Protein AF-A0A960LP36-F1 (afdb_monomer_lite)

pLDDT: mean 76.12, std 12.96, range [44.34, 94.56]

Radius of gyration: 32.22 Å; chains: 1; bounding box: 59×24×90 Å

Structure (mmCIF, N/CA/C/O backbone):
data_AF-A0A960LP36-F1
#
_entry.id   AF-A0A960LP36-F1
#
loop_
_atom_site.group_PDB
_atom_site.id
_atom_site.type_symbol
_atom_site.label_atom_id
_atom_site.label_alt_id
_atom_site.label_comp_id
_atom_site.label_asym_id
_atom_site.label_entity_id
_atom_site.label_seq_id
_atom_site.pdbx_PDB_ins_code
_atom_site.Cartn_x
_atom_site.Cartn_y
_atom_site.Cartn_z
_atom_site.occupancy
_atom_site.B_iso_or_equiv
_atom_site.auth_seq_id
_atom_site.auth_comp_id
_atom_site.auth_asym_id
_atom_site.auth_atom_id
_atom_site.pdbx_PDB_model_num
ATOM 1 N N . MET A 1 1 ? 24.335 -14.402 -53.230 1.00 53.62 1 MET A N 1
ATOM 2 C CA . MET A 1 1 ? 25.405 -13.576 -53.823 1.00 53.62 1 MET A CA 1
ATOM 3 C C . MET A 1 1 ? 24.791 -12.806 -54.968 1.00 53.62 1 MET A C 1
ATOM 5 O O . MET A 1 1 ? 24.136 -13.434 -55.795 1.00 53.62 1 MET A O 1
ATOM 9 N N . SER A 1 2 ? 24.860 -11.475 -54.942 1.00 71.94 2 SER A N 1
ATOM 10 C CA . SER A 1 2 ? 24.255 -10.667 -56.009 1.00 71.94 2 SER A CA 1
ATOM 11 C C . SER A 1 2 ? 25.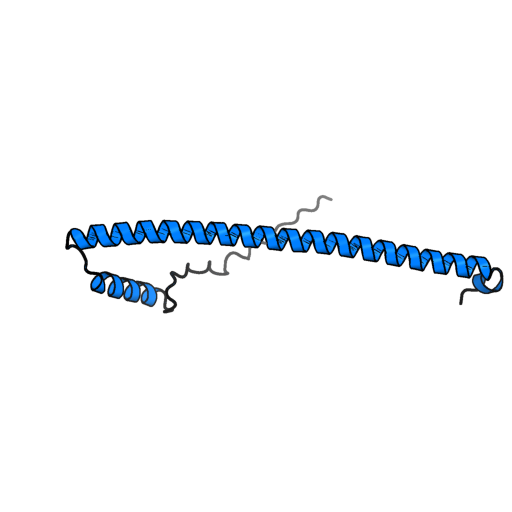192 -10.630 -57.222 1.00 71.94 2 SER A C 1
ATOM 13 O O . SER A 1 2 ? 26.405 -10.716 -57.057 1.00 71.94 2 SER A O 1
ATOM 15 N N . LEU A 1 3 ? 24.655 -10.481 -58.438 1.00 67.31 3 LEU A N 1
ATOM 16 C CA . LEU A 1 3 ? 25.460 -10.354 -59.665 1.00 67.31 3 LEU A CA 1
ATOM 17 C C . LEU A 1 3 ? 26.427 -9.146 -59.608 1.00 67.31 3 LEU A C 1
ATOM 19 O O . LEU A 1 3 ? 27.448 -9.134 -60.285 1.00 67.31 3 LEU A O 1
ATOM 23 N N . PHE A 1 4 ? 26.122 -8.151 -58.768 1.00 60.97 4 PHE A N 1
ATOM 24 C CA . PHE A 1 4 ? 26.924 -6.946 -58.548 1.00 60.97 4 PHE A CA 1
ATOM 25 C C . PHE A 1 4 ? 28.182 -7.206 -57.692 1.00 60.97 4 PHE A C 1
ATOM 27 O O . PHE A 1 4 ? 29.193 -6.535 -57.889 1.00 60.97 4 PHE A O 1
ATOM 34 N N . ASP A 1 5 ? 28.160 -8.218 -56.809 1.00 58.12 5 ASP A N 1
ATOM 35 C CA . ASP A 1 5 ? 29.315 -8.599 -55.968 1.00 58.12 5 ASP A CA 1
ATOM 36 C C . ASP A 1 5 ? 30.474 -9.175 -56.794 1.00 58.12 5 ASP A C 1
ATOM 38 O O . ASP A 1 5 ? 31.628 -9.099 -56.380 1.00 58.12 5 ASP A O 1
ATOM 42 N N . PHE A 1 6 ? 30.173 -9.757 -57.960 1.00 65.31 6 PHE A N 1
ATOM 43 C CA . PHE A 1 6 ? 31.170 -10.373 -58.838 1.00 65.31 6 PHE A CA 1
ATOM 44 C C . PHE A 1 6 ? 32.016 -9.333 -59.592 1.00 65.31 6 PHE A C 1
ATOM 46 O O . PHE A 1 6 ? 33.193 -9.570 -59.844 1.00 65.31 6 PHE A O 1
ATOM 53 N N . PHE A 1 7 ? 31.438 -8.173 -59.928 1.00 67.50 7 PHE A N 1
ATOM 54 C CA . PHE A 1 7 ? 32.121 -7.122 -60.694 1.00 67.50 7 PHE A CA 1
ATOM 55 C C . PHE A 1 7 ? 32.821 -6.073 -59.815 1.00 67.50 7 PHE A C 1
ATOM 57 O O . PHE A 1 7 ? 33.758 -5.430 -60.285 1.00 67.50 7 PHE A O 1
ATOM 64 N N . PHE A 1 8 ? 32.415 -5.909 -58.547 1.00 65.44 8 PHE A N 1
ATOM 65 C CA . PHE A 1 8 ? 32.974 -4.897 -57.635 1.00 65.44 8 PHE A CA 1
ATOM 66 C C . PHE A 1 8 ? 33.155 -5.431 -56.199 1.00 65.44 8 PHE A C 1
ATOM 68 O O . PHE A 1 8 ? 32.473 -4.973 -55.274 1.00 65.44 8 PHE A O 1
ATOM 75 N N . PRO A 1 9 ? 34.081 -6.384 -55.984 1.00 65.81 9 PRO A N 1
ATOM 76 C CA . PRO A 1 9 ? 34.259 -7.056 -54.694 1.00 65.81 9 PRO A CA 1
ATOM 77 C C . PRO A 1 9 ? 34.564 -6.097 -53.530 1.00 65.81 9 PRO A C 1
ATOM 79 O O . PRO A 1 9 ? 34.070 -6.307 -52.424 1.00 65.81 9 PRO A O 1
ATOM 82 N N . ASP A 1 10 ? 35.286 -5.000 -53.770 1.00 69.69 10 ASP A N 1
ATOM 83 C CA . ASP A 1 10 ? 35.623 -4.027 -52.719 1.00 69.69 10 ASP A CA 1
ATOM 84 C C . ASP A 1 10 ? 34.422 -3.166 -52.287 1.00 69.69 10 ASP A C 1
ATOM 86 O O . ASP A 1 10 ? 34.264 -2.837 -51.109 1.00 69.69 10 ASP A O 1
ATOM 90 N N . GLN A 1 11 ? 33.518 -2.833 -53.214 1.00 71.56 11 GLN A N 1
ATOM 91 C CA . GLN A 1 11 ? 32.315 -2.054 -52.895 1.00 71.56 11 GLN A CA 1
ATOM 92 C C . GLN A 1 11 ? 31.272 -2.907 -52.167 1.00 71.56 11 GLN A C 1
ATOM 94 O O . GLN A 1 11 ? 30.605 -2.420 -51.251 1.00 71.56 11 GLN A O 1
ATOM 99 N N . ALA A 1 12 ? 31.179 -4.191 -52.522 1.00 69.56 12 ALA A N 1
ATOM 100 C CA . ALA A 1 12 ? 30.359 -5.178 -51.828 1.00 69.56 12 ALA A CA 1
ATOM 101 C C . ALA A 1 12 ? 30.784 -5.355 -50.362 1.00 69.56 12 ALA A C 1
ATOM 103 O O . ALA A 1 12 ? 29.948 -5.341 -49.452 1.00 69.56 12 ALA A O 1
ATOM 104 N N . GLN A 1 13 ? 32.094 -5.447 -50.116 1.00 72.81 13 GLN A N 1
ATOM 105 C CA . GLN A 1 13 ? 32.651 -5.527 -48.764 1.00 72.81 13 GLN A CA 1
ATOM 106 C C . GLN A 1 13 ? 32.387 -4.245 -47.962 1.00 72.81 13 GLN A C 1
ATOM 108 O O . GLN A 1 13 ? 31.948 -4.320 -46.811 1.00 72.81 13 GLN A O 1
ATOM 113 N N . ALA A 1 14 ? 32.565 -3.068 -48.570 1.00 75.94 14 ALA A N 1
ATOM 114 C CA . ALA A 1 14 ? 32.277 -1.789 -47.921 1.00 75.94 14 ALA A CA 1
ATOM 115 C C . ALA A 1 14 ? 30.784 -1.624 -47.576 1.00 75.94 14 ALA A C 1
ATOM 117 O O . ALA A 1 14 ? 30.443 -1.177 -46.478 1.00 75.94 14 ALA A O 1
ATOM 118 N N . ALA A 1 15 ? 29.882 -2.027 -48.476 1.00 78.88 15 ALA A N 1
ATOM 119 C CA . ALA A 1 15 ? 28.440 -2.000 -48.233 1.00 78.88 15 ALA A CA 1
ATOM 120 C C . ALA A 1 15 ? 28.031 -2.952 -47.096 1.00 78.88 15 ALA A C 1
ATOM 122 O O . ALA A 1 15 ? 27.198 -2.599 -46.257 1.00 78.88 15 ALA A O 1
ATOM 123 N N . HIS A 1 16 ? 28.652 -4.132 -47.021 1.00 77.81 16 HIS A N 1
ATOM 124 C CA . HIS A 1 16 ? 28.429 -5.089 -45.940 1.00 77.81 16 HIS A CA 1
ATOM 125 C C . HIS A 1 16 ? 28.917 -4.554 -44.582 1.00 77.81 16 HIS A C 1
ATOM 127 O O . HIS A 1 16 ? 28.178 -4.611 -43.597 1.00 77.81 16 HIS A O 1
ATOM 133 N N . LEU A 1 17 ? 30.115 -3.960 -44.533 1.00 79.94 17 LEU A N 1
ATOM 134 C CA . LEU A 1 17 ? 30.641 -3.317 -43.322 1.00 79.94 17 LEU A CA 1
ATOM 135 C C . LEU A 1 17 ? 29.761 -2.150 -42.863 1.00 79.94 17 LEU A C 1
ATOM 137 O O . LEU A 1 17 ? 29.475 -2.026 -41.671 1.00 79.94 17 LEU A O 1
ATOM 141 N N . ARG A 1 18 ? 29.269 -1.336 -43.802 1.00 80.19 18 ARG A N 1
ATOM 142 C CA . ARG A 1 18 ? 28.346 -0.233 -43.504 1.00 80.19 18 ARG A CA 1
ATOM 143 C C . ARG A 1 18 ? 27.034 -0.740 -42.912 1.00 80.19 18 ARG A C 1
ATOM 145 O O . ARG A 1 18 ? 26.590 -0.234 -41.889 1.00 80.19 18 ARG A O 1
ATOM 152 N N . ARG A 1 19 ? 26.468 -1.808 -43.480 1.00 81.19 19 ARG A N 1
ATOM 153 C CA . ARG A 1 19 ? 25.247 -2.440 -42.964 1.00 81.19 19 ARG A CA 1
ATOM 154 C C . ARG A 1 19 ? 25.430 -3.003 -41.550 1.00 81.19 19 ARG A C 1
ATOM 156 O O . ARG A 1 19 ? 24.520 -2.887 -40.730 1.00 81.19 19 ARG A O 1
ATOM 163 N N . LEU A 1 20 ? 26.594 -3.580 -41.242 1.00 81.25 20 LEU A N 1
ATOM 164 C CA . LEU A 1 20 ? 26.918 -4.041 -39.887 1.00 81.25 20 LEU A CA 1
ATOM 165 C C . LEU A 1 20 ? 27.051 -2.871 -38.898 1.00 81.25 20 LEU A C 1
ATOM 167 O O . LEU A 1 20 ? 26.500 -2.943 -37.794 1.00 81.25 20 LEU A O 1
ATOM 171 N N . ALA A 1 21 ? 27.700 -1.777 -39.299 1.00 83.50 21 ALA A N 1
ATOM 172 C CA . ALA A 1 21 ? 27.812 -0.560 -38.490 1.00 83.50 21 ALA A CA 1
ATOM 173 C C . ALA A 1 21 ? 26.439 0.093 -38.220 1.00 83.50 21 ALA A C 1
ATOM 175 O O . ALA A 1 21 ? 26.130 0.469 -37.088 1.00 83.50 21 ALA A O 1
ATOM 176 N N . ASP A 1 22 ? 25.570 0.145 -39.229 1.00 86.25 22 ASP A N 1
ATOM 177 C CA . ASP A 1 22 ? 24.213 0.679 -39.082 1.00 86.25 22 ASP A CA 1
ATOM 178 C C . ASP A 1 22 ? 23.357 -0.217 -38.170 1.00 86.25 22 ASP A C 1
ATOM 180 O O . ASP A 1 22 ? 22.641 0.275 -37.296 1.00 86.25 22 ASP A O 1
ATOM 184 N N . SER A 1 23 ? 23.480 -1.545 -38.298 1.00 82.00 23 SER A N 1
ATOM 185 C CA . SER A 1 23 ? 22.745 -2.495 -37.449 1.00 82.00 23 SER A CA 1
ATOM 186 C C . SER A 1 23 ? 23.137 -2.403 -35.970 1.00 82.00 23 SER A C 1
ATOM 188 O O . SER A 1 23 ? 22.275 -2.452 -35.091 1.00 82.00 23 SER A O 1
ATOM 190 N N . THR A 1 24 ? 24.424 -2.194 -35.683 1.00 83.69 24 THR A N 1
ATOM 191 C CA . THR A 1 24 ? 24.927 -2.025 -34.313 1.00 83.69 24 THR A CA 1
ATOM 192 C C . THR A 1 24 ? 24.523 -0.672 -33.729 1.00 83.69 24 THR A C 1
ATOM 194 O O . THR A 1 24 ? 24.127 -0.603 -32.564 1.00 83.69 24 THR A O 1
ATOM 197 N N . SER A 1 25 ? 24.525 0.393 -34.534 1.00 84.50 25 SER A N 1
ATOM 198 C CA . SER A 1 25 ? 24.038 1.720 -34.128 1.00 84.50 25 SER A CA 1
ATOM 199 C C . SER A 1 25 ? 22.548 1.715 -33.750 1.00 84.50 25 SER A C 1
ATOM 201 O O . SER A 1 25 ? 22.156 2.246 -32.700 1.00 84.50 25 SER A O 1
ATOM 203 N N . LEU A 1 26 ? 21.711 1.046 -34.550 1.00 83.56 26 LEU A N 1
ATOM 204 C CA . LEU A 1 26 ? 20.279 0.904 -34.273 1.00 83.56 26 LEU A CA 1
ATOM 205 C C . LEU A 1 26 ? 20.020 0.065 -33.015 1.00 83.56 26 LEU A C 1
ATOM 207 O O . LEU A 1 26 ? 19.231 0.478 -32.160 1.00 83.56 26 LEU A O 1
ATOM 211 N N . ALA A 1 27 ? 20.734 -1.055 -32.856 1.00 84.25 27 ALA A N 1
ATOM 212 C CA . ALA A 1 27 ? 20.635 -1.903 -31.670 1.00 84.25 27 ALA A CA 1
ATOM 213 C C . ALA A 1 27 ? 21.021 -1.148 -30.384 1.00 84.25 27 ALA A C 1
ATOM 215 O O . ALA A 1 27 ? 20.314 -1.225 -29.377 1.00 84.25 27 ALA A O 1
ATOM 216 N N . ASN A 1 28 ? 22.091 -0.349 -30.428 1.00 86.25 28 ASN A N 1
ATOM 217 C CA . ASN A 1 28 ? 22.533 0.465 -29.293 1.00 86.25 28 ASN A CA 1
ATOM 218 C C . ASN A 1 28 ? 21.521 1.564 -28.937 1.00 86.25 28 ASN A C 1
ATOM 220 O O . ASN A 1 28 ? 21.233 1.799 -27.759 1.00 86.25 28 ASN A O 1
ATOM 224 N N . THR A 1 29 ? 20.938 2.212 -29.946 1.00 86.19 29 THR A N 1
ATOM 225 C CA . THR A 1 29 ? 19.895 3.230 -29.750 1.00 86.19 29 THR A CA 1
ATOM 226 C C . THR A 1 29 ? 18.643 2.626 -29.111 1.00 86.19 29 THR A C 1
ATOM 228 O O . THR A 1 29 ? 18.124 3.165 -28.130 1.00 86.19 29 THR A O 1
ATOM 231 N N . GLN A 1 30 ? 18.194 1.467 -29.597 1.00 85.06 30 GLN A N 1
ATOM 232 C CA . GLN A 1 30 ? 17.054 0.748 -29.022 1.00 85.06 30 GLN A CA 1
ATOM 233 C C . GLN A 1 30 ? 17.324 0.266 -27.594 1.00 85.06 30 GLN A C 1
ATOM 235 O O . GLN A 1 30 ? 16.468 0.440 -26.724 1.00 85.06 30 GLN A O 1
ATOM 240 N N . ALA A 1 31 ? 18.518 -0.259 -27.307 1.00 83.69 31 ALA A N 1
ATOM 241 C CA . ALA A 1 31 ? 18.898 -0.660 -25.954 1.00 83.69 31 ALA A CA 1
ATOM 242 C C . ALA A 1 31 ? 18.850 0.521 -24.966 1.00 83.69 31 ALA A C 1
ATOM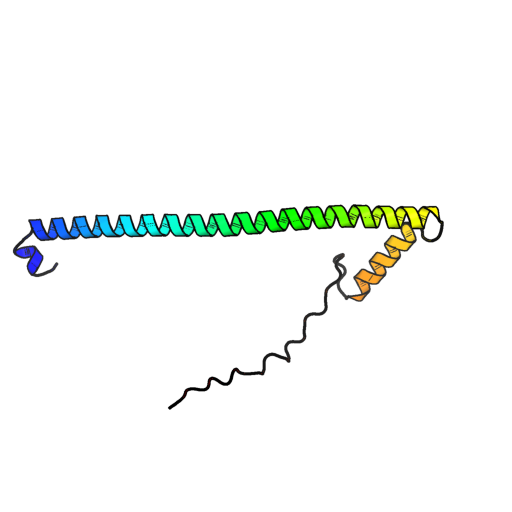 244 O O . ALA A 1 31 ? 18.387 0.368 -23.832 1.00 83.69 31 ALA A O 1
ATOM 245 N N . ARG A 1 32 ? 19.269 1.718 -25.399 1.00 82.94 32 ARG A N 1
ATOM 246 C CA . ARG A 1 32 ? 19.230 2.937 -24.576 1.00 82.94 32 ARG A CA 1
ATOM 247 C C . ARG A 1 32 ? 17.801 3.415 -24.301 1.00 82.94 32 ARG A C 1
ATOM 249 O O . ARG A 1 32 ? 17.503 3.768 -23.163 1.00 82.94 32 ARG A O 1
ATOM 256 N N . ILE A 1 33 ? 16.923 3.381 -25.306 1.00 82.88 33 ILE A N 1
ATOM 257 C CA . ILE A 1 33 ? 15.500 3.744 -25.163 1.00 82.88 33 ILE A CA 1
ATOM 258 C C . ILE A 1 33 ? 14.769 2.751 -24.251 1.00 82.88 33 ILE A C 1
ATOM 260 O O . ILE A 1 33 ? 13.965 3.148 -23.409 1.00 82.88 33 ILE A O 1
ATOM 264 N N . ASN A 1 34 ? 15.062 1.458 -24.376 1.00 80.31 34 ASN A N 1
ATOM 265 C CA . ASN A 1 34 ? 14.444 0.448 -23.520 1.00 80.31 34 ASN A CA 1
ATOM 266 C C . ASN A 1 34 ? 14.885 0.608 -22.061 1.00 80.31 34 ASN A C 1
ATOM 268 O O . ASN A 1 34 ? 14.049 0.530 -21.165 1.00 80.31 34 ASN A O 1
ATOM 272 N N . ARG A 1 35 ? 16.168 0.913 -21.822 1.00 78.56 35 ARG A N 1
ATOM 273 C CA . ARG A 1 35 ? 16.705 1.133 -20.472 1.00 78.56 35 ARG A CA 1
ATOM 274 C C . ARG A 1 35 ? 16.142 2.394 -19.806 1.00 78.56 35 ARG A C 1
ATOM 276 O O . ARG A 1 35 ? 15.910 2.388 -18.600 1.00 78.56 35 ARG A O 1
ATOM 283 N N . SER A 1 36 ? 15.904 3.468 -20.563 1.00 74.94 36 SER A N 1
ATOM 284 C CA . SER A 1 36 ? 15.278 4.675 -20.005 1.00 74.94 36 SER A CA 1
ATOM 285 C C . SER A 1 36 ? 13.807 4.447 -19.654 1.00 74.94 36 SER A C 1
ATOM 287 O O . SER A 1 36 ? 13.359 4.905 -18.606 1.00 74.94 36 SER A O 1
ATOM 289 N N . ARG A 1 37 ? 13.070 3.686 -20.474 1.00 73.31 37 ARG A N 1
ATOM 290 C CA . ARG A 1 37 ? 11.672 3.323 -20.199 1.00 73.31 37 ARG A CA 1
ATOM 291 C C . ARG A 1 37 ? 11.533 2.446 -18.957 1.00 73.31 37 ARG A C 1
ATOM 293 O O . ARG A 1 37 ? 10.725 2.778 -18.095 1.00 73.31 37 ARG A O 1
ATOM 300 N N . THR A 1 38 ? 12.340 1.390 -18.828 1.00 70.69 38 THR A N 1
ATOM 301 C CA . THR A 1 38 ? 12.290 0.504 -17.652 1.00 70.69 38 THR A CA 1
ATOM 302 C C . THR A 1 38 ? 12.697 1.220 -16.364 1.00 70.69 38 THR A C 1
ATOM 304 O O . THR A 1 38 ? 12.055 1.035 -15.331 1.00 70.69 38 THR A O 1
ATOM 307 N N . GLY A 1 39 ? 13.705 2.099 -16.420 1.00 69.56 39 GLY A N 1
ATOM 308 C CA . GLY A 1 39 ? 14.096 2.920 -15.270 1.00 69.56 39 GLY A CA 1
ATOM 309 C C . GLY A 1 39 ? 12.998 3.896 -14.825 1.00 69.56 39 GLY A C 1
ATOM 310 O O . GLY A 1 39 ? 12.780 4.095 -13.628 1.00 69.56 39 GLY A O 1
ATOM 311 N N . HIS A 1 40 ? 12.255 4.480 -15.771 1.00 68.38 40 HIS A N 1
ATOM 312 C CA . HIS A 1 40 ? 11.159 5.398 -15.450 1.00 68.38 40 HIS A CA 1
ATOM 313 C C . HIS A 1 40 ? 9.948 4.677 -14.841 1.00 68.38 40 HIS A C 1
ATOM 315 O O . HIS A 1 40 ? 9.408 5.125 -13.832 1.00 68.38 40 HIS A O 1
ATOM 321 N N . THR A 1 41 ? 9.565 3.514 -15.378 1.00 68.38 41 THR A N 1
ATOM 322 C CA . THR A 1 41 ? 8.459 2.721 -14.813 1.00 68.38 41 THR A CA 1
ATOM 323 C C . THR A 1 41 ? 8.784 2.220 -13.408 1.00 68.38 41 THR A C 1
ATOM 325 O O . THR A 1 41 ? 7.945 2.315 -12.512 1.00 68.38 41 THR A O 1
ATOM 328 N N . GLN A 1 42 ? 10.019 1.763 -13.182 1.00 71.00 42 GLN A N 1
ATOM 329 C CA . GLN A 1 42 ? 10.448 1.272 -11.873 1.00 71.00 42 GLN A CA 1
ATOM 330 C C . GLN A 1 42 ? 10.510 2.400 -10.833 1.00 71.00 42 GLN A C 1
ATOM 332 O O . GLN A 1 42 ? 9.978 2.251 -9.738 1.00 71.00 42 GLN A O 1
ATOM 337 N N . SER A 1 43 ? 11.075 3.558 -11.189 1.00 72.88 43 SER A N 1
ATOM 338 C CA . SER A 1 43 ? 11.120 4.710 -10.274 1.00 72.88 43 SER A CA 1
ATOM 339 C C . SER A 1 43 ? 9.732 5.259 -9.930 1.00 72.88 43 SER A C 1
ATOM 341 O O . SER A 1 43 ? 9.498 5.613 -8.779 1.00 72.88 43 SER A O 1
ATOM 343 N N . SER A 1 44 ? 8.797 5.298 -10.886 1.00 75.81 44 SER A N 1
ATOM 344 C CA . SER A 1 44 ? 7.416 5.728 -10.613 1.00 75.81 44 SER A CA 1
ATOM 345 C C . SER A 1 44 ? 6.661 4.763 -9.691 1.00 75.81 44 SER A C 1
ATOM 347 O O . SER A 1 44 ? 5.943 5.208 -8.801 1.00 75.81 44 SER A O 1
ATOM 349 N N . SER A 1 45 ? 6.875 3.454 -9.857 1.00 76.25 45 SER A N 1
ATOM 350 C CA . SER A 1 45 ? 6.239 2.429 -9.021 1.00 76.25 45 SER A CA 1
ATOM 351 C C . SER A 1 45 ? 6.762 2.485 -7.588 1.00 76.25 45 SER A C 1
ATOM 353 O O . SER A 1 45 ? 5.966 2.473 -6.657 1.00 76.25 45 SER A O 1
ATOM 355 N N . ASN A 1 46 ? 8.080 2.629 -7.411 1.00 80.88 46 ASN A N 1
ATOM 356 C CA . ASN A 1 46 ? 8.686 2.746 -6.084 1.00 80.88 46 ASN A CA 1
ATOM 357 C C . ASN A 1 46 ? 8.194 3.993 -5.343 1.00 80.88 46 ASN A C 1
ATOM 359 O O . ASN A 1 46 ? 7.785 3.884 -4.198 1.00 80.88 46 ASN A O 1
ATOM 363 N N . LYS A 1 47 ? 8.119 5.151 -6.015 1.00 84.56 47 LYS A N 1
ATOM 364 C CA . LYS A 1 47 ? 7.557 6.367 -5.402 1.00 84.56 47 LYS A CA 1
ATOM 365 C C . LYS A 1 47 ? 6.124 6.168 -4.925 1.00 84.56 47 LYS A C 1
ATOM 367 O O . LYS A 1 47 ? 5.771 6.621 -3.845 1.00 84.56 47 LYS A O 1
ATOM 372 N N . ARG A 1 48 ? 5.298 5.481 -5.722 1.00 85.31 48 ARG A N 1
ATOM 373 C CA . ARG A 1 48 ? 3.912 5.217 -5.333 1.00 85.31 48 ARG A CA 1
ATOM 374 C C . ARG A 1 48 ? 3.825 4.271 -4.137 1.00 85.31 48 ARG A C 1
ATOM 376 O O . ARG A 1 48 ? 2.928 4.435 -3.320 1.00 85.31 48 ARG A O 1
ATOM 383 N N . ILE A 1 49 ? 4.728 3.297 -4.041 1.00 88.19 49 ILE A N 1
ATOM 384 C CA . ILE A 1 49 ? 4.832 2.417 -2.871 1.00 88.19 49 ILE A CA 1
ATOM 385 C C . ILE A 1 49 ? 5.205 3.244 -1.640 1.00 88.19 49 ILE A C 1
ATOM 387 O O . ILE A 1 49 ? 4.472 3.187 -0.662 1.00 88.19 49 ILE A O 1
ATOM 391 N N . ASP A 1 50 ? 6.243 4.080 -1.723 1.00 87.00 50 ASP A N 1
ATOM 392 C CA . ASP A 1 50 ? 6.679 4.931 -0.608 1.00 87.00 50 ASP A CA 1
ATOM 393 C C . ASP A 1 50 ? 5.551 5.872 -0.135 1.00 87.00 50 ASP A C 1
ATOM 395 O O . ASP A 1 50 ? 5.336 6.064 1.061 1.00 87.00 50 ASP A O 1
ATOM 399 N N . GLU A 1 51 ? 4.793 6.464 -1.064 1.00 90.06 51 GLU A N 1
ATOM 400 C CA . GLU A 1 51 ? 3.613 7.280 -0.745 1.00 90.06 51 GLU A CA 1
ATOM 401 C C . GLU A 1 51 ? 2.548 6.471 0.004 1.00 90.06 51 GLU A C 1
ATOM 403 O O . GLU A 1 51 ? 2.066 6.907 1.048 1.00 90.06 51 GLU A O 1
ATOM 408 N N . LEU A 1 52 ? 2.206 5.282 -0.503 1.00 91.00 52 LEU A N 1
ATOM 409 C CA . LEU A 1 52 ? 1.206 4.411 0.115 1.00 91.00 52 LEU A CA 1
ATOM 410 C C . LEU A 1 52 ? 1.652 3.914 1.494 1.00 91.00 52 LEU A C 1
ATOM 412 O O . LEU A 1 52 ? 0.832 3.845 2.404 1.00 91.00 52 LEU A O 1
ATOM 416 N N . GLU A 1 53 ? 2.932 3.595 1.676 1.00 91.38 53 GLU A N 1
ATOM 417 C CA . GLU A 1 53 ? 3.485 3.197 2.973 1.00 91.38 53 GLU A CA 1
ATOM 418 C C . GLU A 1 53 ? 3.387 4.334 3.995 1.00 91.38 53 GLU A C 1
ATOM 420 O O . GLU A 1 53 ? 2.972 4.106 5.134 1.00 91.38 53 GLU A O 1
ATOM 425 N N . ASN A 1 54 ? 3.684 5.569 3.581 1.00 90.25 54 ASN A N 1
ATOM 426 C CA . ASN A 1 54 ? 3.526 6.745 4.434 1.00 90.25 54 ASN A CA 1
ATOM 427 C C . ASN A 1 54 ? 2.054 7.004 4.791 1.00 90.25 54 ASN A C 1
ATOM 429 O O . ASN A 1 54 ? 1.743 7.248 5.959 1.00 90.25 54 ASN A O 1
ATOM 433 N N . GLU A 1 55 ? 1.144 6.915 3.817 1.00 91.88 55 GLU A N 1
ATOM 434 C CA . GLU A 1 55 ? -0.300 7.058 4.047 1.00 91.88 55 GLU A CA 1
ATOM 435 C C . GLU A 1 55 ? -0.819 5.988 5.022 1.00 91.88 55 GLU A C 1
ATOM 437 O O . GLU A 1 55 ? -1.537 6.308 5.971 1.00 91.88 55 GLU A O 1
ATOM 442 N N . VAL A 1 56 ? -0.417 4.724 4.844 1.00 92.88 56 VAL A N 1
ATOM 443 C CA . VAL A 1 56 ? -0.783 3.621 5.748 1.00 92.88 56 VAL A CA 1
ATOM 444 C C . VAL A 1 56 ? -0.217 3.847 7.147 1.00 92.88 56 VAL A C 1
ATOM 446 O O . VAL A 1 56 ? -0.937 3.660 8.130 1.00 92.88 56 VAL A O 1
ATOM 449 N N . GLY A 1 57 ? 1.038 4.285 7.263 1.00 88.94 57 GLY A N 1
ATOM 450 C CA . GLY A 1 57 ? 1.645 4.623 8.550 1.00 88.94 57 GLY A CA 1
ATOM 451 C C . GLY A 1 57 ? 0.873 5.727 9.275 1.00 88.94 57 GLY A C 1
ATOM 452 O O . GLY A 1 57 ? 0.543 5.587 10.455 1.00 88.94 57 GLY A O 1
ATOM 453 N N . GLN A 1 58 ? 0.496 6.787 8.558 1.00 93.06 58 GLN A N 1
ATOM 454 C CA . GLN A 1 58 ? -0.294 7.883 9.114 1.00 93.06 58 GLN A CA 1
ATOM 455 C C . GLN A 1 58 ? -1.687 7.421 9.561 1.00 93.06 58 GLN A C 1
ATOM 457 O O . GLN A 1 58 ? -2.118 7.749 10.668 1.00 93.06 58 GLN A O 1
ATOM 462 N N . LEU A 1 59 ? -2.379 6.634 8.733 1.00 93.25 59 LEU A N 1
ATOM 463 C CA . LEU A 1 59 ? -3.680 6.064 9.084 1.00 93.25 59 LEU A CA 1
ATOM 464 C C . LEU A 1 59 ? -3.584 5.151 10.308 1.00 93.25 59 LEU A C 1
ATOM 466 O O . LEU A 1 59 ? -4.454 5.209 11.170 1.00 93.25 59 LEU A O 1
ATOM 470 N N . THR A 1 60 ? -2.514 4.364 10.419 1.00 93.06 60 THR A N 1
ATOM 471 C CA . THR A 1 60 ? -2.291 3.464 11.558 1.00 93.06 60 THR A CA 1
ATOM 472 C C . THR A 1 60 ? -2.176 4.245 12.864 1.00 93.06 60 THR A C 1
ATOM 474 O O . THR A 1 60 ? -2.832 3.895 13.840 1.00 93.06 60 THR A O 1
ATOM 477 N N . ILE A 1 61 ? -1.413 5.344 12.874 1.00 94.56 61 ILE A N 1
ATOM 478 C CA . ILE A 1 61 ? -1.280 6.204 14.062 1.00 94.56 61 ILE A CA 1
ATOM 479 C C . ILE A 1 61 ? -2.631 6.813 14.450 1.00 94.56 61 ILE A C 1
ATOM 481 O O . ILE A 1 61 ? -2.986 6.826 15.627 1.00 94.56 61 ILE A O 1
ATOM 485 N N . ILE A 1 62 ? -3.397 7.308 13.473 1.00 93.38 62 ILE A N 1
ATOM 486 C CA . ILE A 1 62 ? -4.716 7.903 13.730 1.00 93.38 62 ILE A CA 1
ATOM 487 C C . ILE A 1 62 ? -5.677 6.858 14.302 1.00 93.38 62 ILE A C 1
ATOM 489 O O . ILE A 1 62 ? -6.382 7.142 15.269 1.00 93.38 62 ILE A O 1
ATOM 493 N N . VAL A 1 63 ? -5.709 5.657 13.720 1.00 92.12 63 VAL A N 1
ATOM 494 C CA . VAL A 1 63 ? -6.562 4.564 14.198 1.00 92.12 63 VAL A CA 1
ATOM 495 C C . VAL A 1 63 ? -6.170 4.165 15.615 1.00 92.12 63 VAL A C 1
ATOM 497 O O . VAL A 1 63 ? -7.054 4.085 16.461 1.00 92.12 63 VAL A O 1
ATOM 500 N N . GLU A 1 64 ? -4.881 3.991 15.909 1.00 91.44 64 GLU A N 1
ATOM 501 C CA . GLU A 1 64 ? -4.438 3.631 17.261 1.00 91.44 64 GLU A CA 1
ATOM 502 C C . GLU A 1 64 ? -4.821 4.712 18.281 1.00 91.44 64 GLU A C 1
ATOM 504 O O . GLU A 1 64 ? -5.400 4.393 19.316 1.00 91.44 64 GLU A O 1
ATOM 509 N N . ALA A 1 65 ? -4.619 5.993 17.954 1.00 92.31 65 ALA A N 1
ATOM 510 C CA . ALA A 1 65 ? -5.008 7.101 18.828 1.00 92.31 65 ALA A CA 1
ATOM 511 C C . ALA A 1 65 ? -6.526 7.141 19.095 1.00 92.31 65 ALA A C 1
ATOM 513 O O . ALA A 1 65 ? -6.960 7.442 20.210 1.00 92.31 65 ALA A O 1
ATOM 514 N N . LEU A 1 66 ? -7.346 6.825 18.085 1.00 90.75 66 LEU A N 1
ATOM 515 C CA . LEU A 1 66 ? -8.797 6.709 18.246 1.00 90.75 66 LEU A CA 1
ATOM 516 C C . LEU A 1 66 ? -9.170 5.517 19.130 1.00 90.75 66 LEU A C 1
ATOM 518 O O . LEU A 1 66 ? -10.015 5.660 20.011 1.00 90.75 66 LEU A O 1
ATOM 522 N N . LEU A 1 67 ? -8.548 4.356 18.913 1.00 90.00 67 LEU A N 1
ATOM 523 C CA . LEU A 1 67 ? -8.812 3.157 19.707 1.00 90.00 67 LEU A CA 1
ATOM 524 C C . LEU A 1 67 ? -8.413 3.351 21.172 1.00 90.00 67 LEU A C 1
ATOM 526 O O . LEU A 1 67 ? -9.177 2.973 22.058 1.00 90.00 67 LEU A O 1
ATOM 530 N N . GLU A 1 68 ? -7.267 3.976 21.427 1.00 89.62 68 GLU A N 1
ATOM 531 C CA . GLU A 1 68 ? -6.803 4.305 22.776 1.00 89.62 68 GLU A CA 1
ATOM 532 C C . GLU A 1 68 ? -7.761 5.292 23.453 1.00 89.62 68 GLU A C 1
ATOM 534 O O . GLU A 1 68 ? -8.257 5.012 24.540 1.00 89.62 68 GLU A O 1
ATOM 539 N N . SER A 1 69 ? -8.166 6.358 22.755 1.00 88.94 69 SER A N 1
ATOM 540 C CA . SER A 1 69 ? -9.137 7.332 23.281 1.00 88.94 69 SER A CA 1
ATOM 541 C C . SER A 1 69 ? -10.490 6.701 23.639 1.00 88.94 69 SER A C 1
ATOM 543 O O . SER A 1 69 ? -11.112 7.076 24.633 1.00 88.94 69 SER A O 1
ATOM 545 N N . ILE A 1 70 ? -10.974 5.750 22.833 1.00 88.94 70 ILE A N 1
ATOM 546 C CA . ILE A 1 70 ? -12.236 5.034 23.086 1.00 88.94 70 ILE A CA 1
ATOM 547 C C . ILE A 1 70 ? -12.078 4.050 24.256 1.00 88.94 70 ILE A C 1
ATOM 549 O O . ILE A 1 70 ? -12.994 3.909 25.075 1.00 88.94 70 ILE A O 1
ATOM 553 N N . SER A 1 71 ? -10.926 3.382 24.341 1.00 88.06 71 SER A N 1
ATOM 554 C CA . SER A 1 71 ? -10.589 2.467 25.434 1.00 88.06 71 SER A CA 1
ATOM 555 C C . SER A 1 71 ? -10.486 3.206 26.769 1.00 88.06 71 SER A C 1
ATOM 557 O O . SER A 1 71 ? -11.031 2.735 27.766 1.00 88.06 71 SER A O 1
ATOM 559 N N . ASP A 1 72 ? -9.864 4.386 26.791 1.00 88.62 72 ASP A N 1
ATOM 560 C CA . ASP A 1 72 ? -9.724 5.230 27.987 1.00 88.62 72 ASP A CA 1
ATOM 561 C C . ASP A 1 72 ? -11.075 5.714 28.526 1.00 88.62 72 ASP A C 1
ATOM 563 O O . ASP A 1 72 ? -11.260 5.874 29.733 1.00 88.62 72 ASP A O 1
ATOM 567 N N . GLN A 1 73 ? -12.057 5.899 27.641 1.00 90.12 73 GLN A N 1
ATOM 568 C CA . GLN A 1 73 ? -13.436 6.221 28.018 1.00 90.12 73 GLN A CA 1
ATOM 569 C C . GLN A 1 73 ? -14.222 4.998 28.524 1.00 90.12 73 GLN A C 1
ATOM 571 O O . GLN A 1 73 ? -15.374 5.139 28.939 1.00 90.12 73 GLN A O 1
ATOM 576 N N . GLY A 1 74 ? -13.628 3.799 28.486 1.00 86.44 74 GLY A N 1
ATOM 577 C CA . GLY A 1 74 ? -14.253 2.546 28.913 1.00 86.44 74 GLY A CA 1
ATOM 578 C C . GLY A 1 74 ? -15.402 2.086 28.012 1.00 86.44 74 GLY A C 1
ATOM 579 O O . GLY A 1 74 ? -16.217 1.271 28.437 1.00 86.44 74 GLY A O 1
ATOM 580 N N . ILE A 1 75 ? -15.500 2.622 26.790 1.00 86.06 75 ILE A N 1
ATOM 581 C CA . ILE A 1 75 ? -16.622 2.359 25.875 1.00 86.06 75 ILE A CA 1
ATOM 582 C C . ILE A 1 75 ? -16.470 0.994 25.197 1.00 86.06 75 ILE A C 1
ATOM 584 O O . ILE A 1 75 ? -17.454 0.276 25.033 1.00 86.06 75 ILE A O 1
ATOM 588 N N . LEU A 1 76 ? -15.247 0.644 24.790 1.00 86.06 76 LEU A N 1
ATOM 589 C CA . LEU A 1 76 ? -14.920 -0.596 24.084 1.00 86.06 76 LEU A CA 1
ATOM 590 C C . LEU A 1 76 ? -13.575 -1.130 24.567 1.00 86.06 76 LEU A C 1
ATOM 592 O O . LEU A 1 76 ? -12.624 -0.368 24.734 1.00 86.06 76 LEU A O 1
ATOM 596 N N . THR A 1 77 ? -13.482 -2.447 24.734 1.00 86.62 77 THR A N 1
ATOM 597 C CA . THR A 1 77 ? -12.207 -3.117 25.009 1.00 86.62 77 THR A CA 1
ATOM 598 C C . THR A 1 77 ? -11.524 -3.551 23.711 1.00 86.62 77 THR A C 1
ATOM 600 O O . THR A 1 77 ? -12.163 -3.701 22.664 1.00 86.62 77 THR A O 1
ATOM 603 N N . ARG A 1 78 ? -10.212 -3.817 23.772 1.00 80.94 78 ARG A N 1
ATOM 604 C CA . ARG A 1 78 ? -9.463 -4.393 22.639 1.00 80.94 78 ARG A CA 1
ATOM 605 C C . ARG A 1 78 ? -10.075 -5.707 22.137 1.00 80.94 78 ARG A C 1
ATOM 607 O O . ARG A 1 78 ? -10.098 -5.941 20.93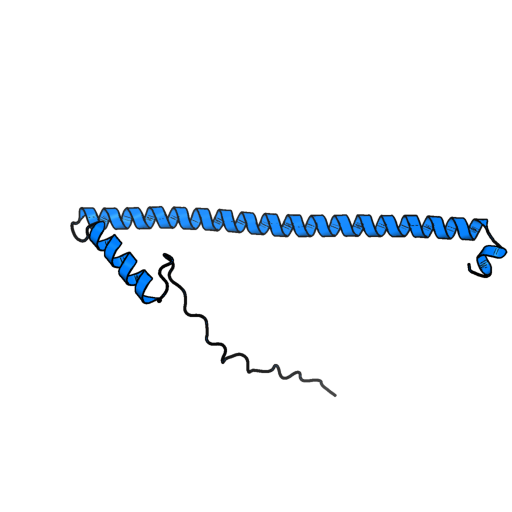1 1.00 80.94 78 ARG A O 1
ATOM 614 N N . ASP A 1 79 ? -10.626 -6.521 23.036 1.00 84.56 79 ASP A N 1
ATOM 615 C CA . ASP A 1 79 ? -11.273 -7.787 22.680 1.00 84.56 79 ASP A CA 1
ATOM 616 C C . ASP A 1 79 ? -12.574 -7.576 21.894 1.00 84.56 79 ASP A C 1
ATOM 618 O O . ASP A 1 79 ? -12.874 -8.344 20.977 1.00 84.56 79 ASP A O 1
ATOM 622 N N . ASP A 1 80 ? -13.338 -6.529 22.216 1.00 85.44 80 ASP A N 1
ATOM 623 C CA . ASP A 1 80 ? -14.566 -6.185 21.488 1.00 85.44 80 ASP A CA 1
ATOM 624 C C . ASP A 1 80 ? -14.245 -5.722 20.066 1.00 85.44 80 ASP A C 1
ATOM 626 O O . ASP A 1 80 ? -14.907 -6.126 19.106 1.00 85.44 80 ASP A O 1
ATOM 630 N N . ILE A 1 81 ? -13.183 -4.925 19.920 1.00 85.00 81 ILE A N 1
ATOM 631 C CA . ILE A 1 81 ? -12.682 -4.473 18.620 1.00 85.00 81 ILE A CA 1
ATOM 632 C C . ILE A 1 81 ? -12.224 -5.677 17.789 1.00 85.00 81 ILE A C 1
ATOM 634 O O . ILE A 1 81 ? -12.639 -5.809 16.639 1.00 85.00 81 ILE A O 1
ATOM 638 N N . ALA A 1 82 ? -11.444 -6.594 18.369 1.00 84.25 82 ALA A N 1
ATOM 639 C CA . ALA A 1 82 ? -10.970 -7.794 17.678 1.00 84.25 82 ALA A CA 1
ATOM 640 C C . ALA A 1 82 ? -12.126 -8.681 17.186 1.00 84.25 82 ALA A C 1
ATOM 642 O O . ALA A 1 82 ? -12.126 -9.125 16.034 1.00 84.25 82 ALA A O 1
ATOM 643 N N . ARG A 1 83 ? -13.158 -8.887 18.019 1.00 86.25 83 ARG A N 1
ATOM 644 C CA . ARG A 1 83 ? -14.376 -9.601 17.599 1.00 86.25 83 ARG A CA 1
ATOM 645 C C . ARG A 1 83 ? -15.079 -8.880 16.459 1.00 86.25 83 ARG A C 1
ATOM 647 O O . ARG A 1 83 ? -15.462 -9.519 15.482 1.00 86.25 83 ARG A O 1
ATOM 654 N N . LYS A 1 84 ? -15.215 -7.553 16.54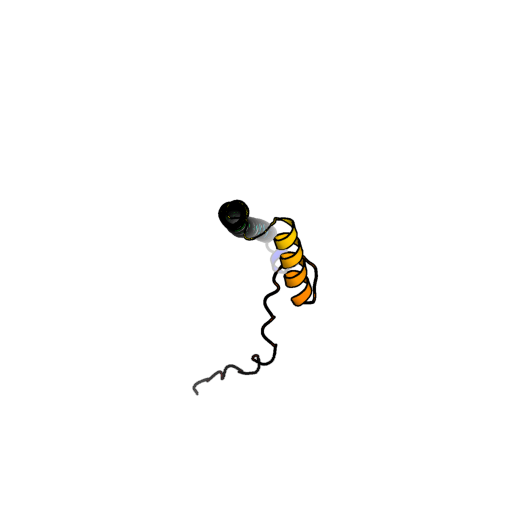8 1.00 86.00 84 LYS A N 1
ATOM 655 C CA . LYS A 1 84 ? -15.900 -6.768 15.518 1.00 86.00 84 LYS A CA 1
ATOM 656 C C . LYS A 1 84 ? -15.168 -6.789 14.182 1.00 86.00 84 LYS A C 1
ATOM 658 O O . LYS A 1 84 ? -15.827 -6.886 13.150 1.00 86.00 84 LYS A O 1
ATOM 663 N N . VAL A 1 85 ? -13.838 -6.744 14.200 1.00 85.88 85 VAL A N 1
ATOM 664 C CA . VAL A 1 85 ? -13.008 -6.901 12.999 1.00 85.88 85 VAL A CA 1
ATOM 665 C C . VAL A 1 85 ? -13.266 -8.263 12.356 1.00 85.88 85 VAL A C 1
ATOM 667 O O . VAL A 1 85 ? -13.580 -8.308 11.171 1.00 85.88 85 VAL A O 1
ATOM 670 N N . GLY A 1 86 ? -13.248 -9.350 13.133 1.00 81.56 86 GLY A N 1
ATOM 671 C CA . GLY A 1 86 ? -13.544 -10.692 12.616 1.00 81.56 86 GLY A CA 1
ATOM 672 C C . GLY A 1 86 ? -14.959 -10.833 12.039 1.00 81.56 86 GLY A C 1
ATOM 673 O O . GLY A 1 86 ? -15.142 -11.437 10.985 1.00 81.56 86 GLY A O 1
ATOM 674 N N . GLU A 1 87 ? -15.968 -10.232 12.677 1.00 84.12 87 GLU A N 1
ATOM 675 C CA . GLU A 1 87 ? -17.340 -10.201 12.145 1.00 84.12 87 GLU A CA 1
ATOM 676 C C . GLU A 1 87 ? -17.461 -9.433 10.824 1.00 84.12 87 GLU A C 1
ATOM 678 O O . GLU A 1 87 ? -18.328 -9.748 10.007 1.00 84.12 87 GLU A O 1
ATOM 683 N N . ILE A 1 88 ? -16.679 -8.364 10.657 1.00 81.69 88 ILE A N 1
ATOM 684 C CA . ILE A 1 88 ? -16.673 -7.556 9.434 1.00 81.69 88 ILE A CA 1
ATOM 685 C C . ILE A 1 88 ? -15.978 -8.327 8.315 1.00 81.69 88 ILE A C 1
ATOM 687 O O . ILE A 1 88 ? -16.541 -8.431 7.232 1.00 81.69 88 ILE A O 1
ATOM 691 N N . ASP A 1 89 ? -14.817 -8.913 8.594 1.00 77.12 89 ASP A N 1
ATOM 692 C CA . ASP A 1 89 ? -14.051 -9.710 7.630 1.00 77.12 89 ASP A CA 1
ATOM 693 C C . ASP A 1 89 ? -14.876 -10.907 7.121 1.00 77.12 89 ASP A C 1
ATOM 695 O O . ASP A 1 89 ? -15.012 -11.144 5.924 1.00 77.12 89 ASP A O 1
ATOM 699 N N . ALA A 1 90 ? -15.580 -11.594 8.026 1.00 78.25 90 ALA A N 1
ATOM 700 C CA . ALA A 1 90 ? -16.457 -12.704 7.663 1.00 78.25 90 ALA A CA 1
ATOM 701 C C . ALA A 1 90 ? -17.688 -12.294 6.823 1.00 78.25 90 ALA A C 1
ATOM 703 O O . ALA A 1 90 ? -18.260 -13.147 6.138 1.00 78.25 90 ALA A O 1
ATOM 704 N N . ARG A 1 91 ? -18.123 -11.022 6.853 1.00 75.94 91 ARG A N 1
ATOM 705 C CA . ARG A 1 91 ? -19.308 -10.556 6.099 1.00 75.94 91 ARG A CA 1
ATOM 706 C C . ARG A 1 91 ? -19.082 -10.492 4.593 1.00 75.94 91 ARG A C 1
ATOM 708 O O . ARG A 1 91 ? -20.048 -10.665 3.852 1.00 75.94 91 ARG A O 1
ATOM 715 N N . ASP A 1 92 ? -17.842 -10.307 4.154 1.00 62.62 92 ASP A N 1
ATOM 716 C CA . ASP A 1 92 ? -17.497 -10.263 2.729 1.00 62.62 92 ASP A CA 1
ATOM 717 C C . ASP A 1 92 ? -17.305 -11.676 2.134 1.00 62.62 92 ASP A C 1
ATOM 719 O O . ASP A 1 92 ? -17.052 -11.830 0.938 1.00 62.62 92 ASP A O 1
ATOM 723 N N . GLY A 1 93 ? -17.480 -12.728 2.948 1.00 63.78 93 GLY A N 1
ATOM 724 C CA . GLY A 1 93 ? -17.409 -14.131 2.527 1.00 63.78 93 GLY A CA 1
ATOM 725 C C . GLY A 1 93 ? -15.986 -14.662 2.330 1.00 63.78 93 GLY A C 1
ATOM 726 O O . GLY A 1 93 ? -15.819 -15.820 1.943 1.00 63.78 93 GLY A O 1
ATOM 727 N N . VAL A 1 94 ? -14.968 -13.845 2.612 1.00 72.88 94 VAL A N 1
ATOM 728 C CA . VAL A 1 94 ? -13.546 -14.190 2.528 1.00 72.88 94 VAL A CA 1
ATOM 729 C C . VAL A 1 94 ? -12.850 -13.637 3.767 1.00 72.88 94 VAL A C 1
ATOM 731 O O . VAL A 1 94 ? -12.868 -12.437 3.990 1.00 72.88 94 VAL A O 1
ATOM 734 N N . ILE A 1 95 ? -12.243 -14.518 4.564 1.00 66.81 95 ILE A N 1
ATOM 735 C CA . ILE A 1 95 ? -11.447 -14.129 5.734 1.00 66.81 95 ILE A CA 1
ATOM 736 C C . ILE A 1 95 ? -10.006 -13.912 5.256 1.00 66.81 95 ILE A C 1
ATOM 738 O O . ILE A 1 95 ? -9.216 -14.860 5.223 1.00 66.81 95 ILE A O 1
ATOM 742 N N . ASP A 1 96 ? -9.681 -12.705 4.798 1.00 74.19 96 ASP A N 1
ATOM 743 C CA . ASP A 1 96 ? -8.326 -12.324 4.368 1.00 74.19 96 ASP A CA 1
ATOM 744 C C . ASP A 1 96 ? -7.797 -11.057 5.065 1.00 74.19 96 ASP A C 1
ATOM 746 O O . ASP A 1 96 ? -6.676 -10.616 4.779 1.00 74.19 96 ASP A O 1
ATOM 750 N N . GLY A 1 97 ? -8.567 -10.493 6.003 1.00 65.81 97 GLY A N 1
ATOM 751 C CA . GLY A 1 97 ? -8.245 -9.248 6.694 1.00 65.81 97 GLY A CA 1
ATOM 752 C C . GLY A 1 97 ? -8.404 -8.006 5.815 1.00 65.81 97 GLY A C 1
ATOM 753 O O . GLY A 1 97 ? -7.778 -6.979 6.104 1.00 65.81 97 GLY A O 1
ATOM 754 N N . ARG A 1 98 ? -9.173 -8.078 4.719 1.00 70.62 98 ARG A N 1
ATOM 755 C CA . ARG A 1 98 ? -9.371 -6.975 3.770 1.00 70.62 98 ARG A CA 1
ATOM 756 C C . ARG A 1 98 ? -10.850 -6.762 3.484 1.00 70.62 98 ARG A C 1
ATOM 758 O O . ARG A 1 98 ? -11.610 -7.682 3.226 1.00 70.62 98 ARG A O 1
ATOM 765 N N . ILE A 1 99 ? -11.239 -5.493 3.397 1.00 66.12 99 ILE A N 1
ATOM 766 C CA . ILE A 1 99 ? -12.567 -5.129 2.899 1.00 66.12 99 ILE A CA 1
ATOM 767 C C . ILE A 1 99 ? -12.534 -5.232 1.373 1.00 66.12 99 ILE A C 1
ATOM 769 O O . ILE A 1 99 ? -11.903 -4.408 0.693 1.00 66.12 99 ILE A O 1
ATOM 773 N N . THR A 1 100 ? -13.203 -6.240 0.820 1.00 63.94 100 THR A N 1
ATOM 774 C CA . THR A 1 100 ? -13.237 -6.440 -0.630 1.00 63.94 100 THR A CA 1
ATOM 775 C C . THR A 1 100 ? -14.345 -5.573 -1.218 1.00 63.94 100 THR A C 1
ATOM 777 O O . THR A 1 100 ? -15.531 -5.834 -1.036 1.00 63.94 100 THR A O 1
ATOM 780 N N . LYS A 1 101 ? -13.990 -4.526 -1.977 1.00 57.41 101 LYS A N 1
ATOM 781 C CA . LYS A 1 101 ? -14.995 -3.773 -2.747 1.00 57.41 101 LYS A CA 1
ATOM 782 C C . LYS A 1 101 ? -15.647 -4.717 -3.758 1.00 57.41 101 LYS A C 1
ATOM 784 O O . LYS A 1 101 ? -14.946 -5.299 -4.586 1.00 57.41 101 LYS A O 1
ATOM 789 N N . GLN A 1 102 ? -16.976 -4.843 -3.703 1.00 50.59 102 GLN A N 1
ATOM 790 C CA . GLN A 1 102 ? -17.752 -5.594 -4.690 1.00 50.59 102 GLN A CA 1
ATOM 791 C C . GLN A 1 102 ? -17.318 -5.191 -6.104 1.00 50.59 102 GLN A C 1
ATOM 793 O O . GLN A 1 102 ? -17.299 -4.011 -6.464 1.00 50.59 102 GLN A O 1
ATOM 798 N N . LYS A 1 103 ? -16.917 -6.188 -6.893 1.00 48.53 103 LYS A N 1
ATOM 799 C CA . LYS A 1 103 ? -16.542 -6.018 -8.296 1.00 48.53 103 LYS A CA 1
ATOM 800 C C . LYS A 1 103 ? -17.752 -5.431 -9.043 1.00 48.53 103 LYS A C 1
ATOM 802 O O . LYS A 1 103 ? -18.848 -5.962 -8.858 1.00 48.53 103 LYS A O 1
ATOM 807 N N . PRO A 1 104 ? -17.602 -4.391 -9.884 1.00 44.69 104 PRO A N 1
ATOM 808 C CA . PRO A 1 104 ? -18.691 -3.987 -10.763 1.00 44.69 104 PRO A CA 1
ATOM 809 C C . PRO A 1 104 ? -19.081 -5.186 -11.638 1.00 44.69 104 PRO A C 1
ATOM 811 O O . PRO A 1 104 ? -18.217 -5.846 -12.224 1.00 44.69 104 PRO A O 1
ATOM 814 N N . SER A 1 105 ? -20.376 -5.503 -11.646 1.00 44.34 105 SER A N 1
ATOM 815 C CA . SER A 1 105 ? -20.957 -6.599 -12.421 1.00 44.34 105 SER A CA 1
ATOM 816 C C . SER A 1 105 ? -20.609 -6.432 -13.913 1.00 44.34 105 SER A C 1
ATOM 818 O O . SER A 1 105 ? -20.622 -5.306 -14.410 1.00 44.34 105 SER A O 1
ATOM 820 N N . PRO A 1 106 ? -20.289 -7.506 -14.657 1.00 54.38 106 PRO A N 1
ATOM 821 C CA . PRO A 1 106 ? -19.820 -7.426 -16.048 1.00 54.38 106 PRO A CA 1
ATOM 822 C C . PRO A 1 106 ? -20.880 -6.997 -17.089 1.00 54.38 106 PRO A C 1
ATOM 824 O O . PRO A 1 106 ? -20.601 -7.038 -18.290 1.00 54.38 106 PRO A O 1
ATOM 827 N N . GLU A 1 107 ? -22.077 -6.576 -16.674 1.00 53.16 107 GLU A N 1
ATOM 828 C CA . GLU A 1 107 ? -23.206 -6.321 -17.582 1.00 53.16 107 GLU A CA 1
ATOM 829 C C . GLU A 1 107 ? -23.138 -4.986 -18.352 1.00 53.16 107 GLU A C 1
ATOM 831 O O . GLU A 1 107 ? -23.824 -4.842 -19.358 1.00 53.16 107 GLU A O 1
ATOM 836 N N . ASP A 1 108 ? -22.243 -4.055 -18.006 1.00 52.16 108 ASP A N 1
ATOM 837 C CA . ASP A 1 108 ? -22.180 -2.734 -18.669 1.00 52.16 108 ASP A CA 1
ATOM 838 C C . ASP A 1 108 ? -21.287 -2.667 -19.930 1.00 52.16 108 ASP A C 1
ATOM 840 O O . ASP A 1 108 ? -21.058 -1.597 -20.500 1.00 52.16 108 ASP A O 1
ATOM 844 N N . SER A 1 109 ? -20.789 -3.801 -20.436 1.00 49.03 109 SER A N 1
ATOM 845 C CA . SER A 1 109 ? -19.882 -3.830 -21.602 1.00 49.03 109 SER A CA 1
ATOM 846 C C . SER A 1 109 ? -20.566 -3.807 -22.983 1.00 49.03 109 SER A C 1
ATOM 848 O O . SER A 1 109 ? -19.884 -3.894 -24.006 1.00 49.03 109 SER A O 1
ATOM 850 N N . SER A 1 110 ? -21.893 -3.638 -23.075 1.00 49.91 110 SER A N 1
ATOM 851 C CA . SER A 1 110 ? -22.611 -3.686 -24.363 1.00 49.91 110 SER A CA 1
ATOM 852 C C . SER A 1 110 ? -22.869 -2.340 -25.057 1.00 49.91 110 SER A C 1
ATOM 854 O O . SER A 1 110 ? -23.614 -2.309 -26.040 1.00 49.91 110 SER A O 1
ATOM 856 N N . SER A 1 111 ? -22.251 -1.227 -24.646 1.00 54.31 111 SER A N 1
ATOM 857 C CA . SER A 1 111 ? -22.308 0.017 -25.438 1.00 54.31 111 SER A CA 1
ATOM 858 C C . SER A 1 111 ? -21.175 0.063 -26.475 1.00 54.31 111 SER A C 1
ATOM 860 O O . SER A 1 111 ? -20.132 0.687 -26.303 1.00 54.31 111 SER A O 1
ATOM 862 N N . LYS A 1 112 ? -21.376 -0.647 -27.594 1.00 62.44 112 LYS A N 1
ATOM 863 C CA . LYS A 1 112 ? -20.500 -0.565 -28.777 1.00 62.44 112 LYS A CA 1
ATOM 864 C C . LYS A 1 112 ? -20.299 0.907 -29.192 1.00 62.44 112 LYS A C 1
ATOM 866 O O . LYS A 1 112 ? -21.298 1.617 -29.336 1.00 62.44 112 LYS A O 1
ATOM 871 N N . PRO A 1 113 ? -19.066 1.365 -29.475 1.00 56.12 113 PRO A N 1
ATOM 872 C CA . PRO A 1 113 ? -18.860 2.687 -30.050 1.00 56.12 113 PRO A CA 1
ATOM 873 C C . PRO A 1 113 ? -19.391 2.696 -31.490 1.00 56.12 113 PRO A C 1
ATOM 875 O O . PRO A 1 113 ? -18.937 1.929 -32.340 1.00 56.12 113 PRO A O 1
ATOM 878 N N . LYS A 1 114 ? -20.373 3.560 -31.775 1.00 60.69 114 LYS A N 1
ATOM 879 C CA . LYS A 1 114 ? -20.797 3.868 -33.147 1.00 60.69 114 LYS A CA 1
ATOM 880 C C . LYS A 1 114 ? -19.677 4.664 -33.822 1.00 60.69 114 LYS A C 1
ATOM 882 O O . LYS A 1 114 ? -19.571 5.870 -33.628 1.00 60.69 114 LYS A O 1
ATOM 887 N N . PHE A 1 115 ? -18.825 3.980 -34.579 1.00 58.25 115 PHE A N 1
ATOM 888 C CA . PHE A 1 115 ? -17.887 4.617 -35.499 1.00 58.25 115 PHE A CA 1
ATOM 889 C C . PHE A 1 115 ? -18.693 5.211 -36.663 1.00 58.25 115 PHE A C 1
ATOM 891 O O . PHE A 1 115 ? -19.240 4.469 -37.475 1.00 58.25 115 PHE A O 1
ATOM 898 N N . ASN A 1 116 ? -18.811 6.538 -36.710 1.00 62.09 116 ASN A N 1
ATOM 899 C CA . ASN A 1 116 ? -19.377 7.254 -37.851 1.00 62.09 116 ASN A CA 1
ATOM 900 C C . ASN A 1 116 ? -18.237 7.536 -38.839 1.00 62.09 116 ASN A C 1
ATOM 902 O O . ASN A 1 116 ? -17.334 8.307 -38.517 1.00 62.09 116 ASN A O 1
ATOM 906 N N . PHE A 1 117 ? -18.272 6.922 -40.020 1.00 55.50 117 PHE A N 1
ATOM 907 C CA . PHE A 1 117 ? -17.4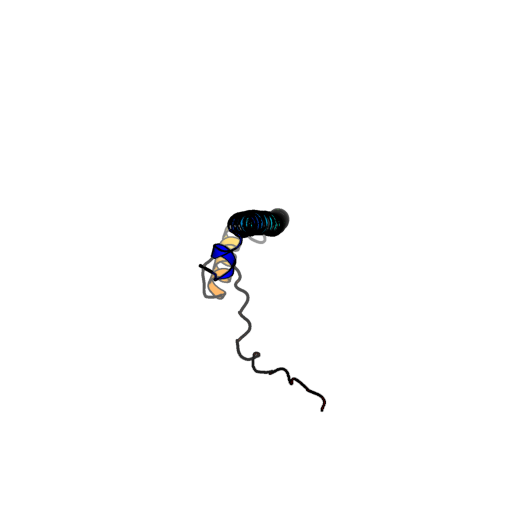59 7.358 -41.156 1.00 55.50 117 PHE A CA 1
ATOM 908 C C . PHE A 1 117 ? -18.304 8.305 -42.018 1.00 55.50 117 PHE A C 1
ATOM 910 O O . PHE A 1 117 ? -19.421 7.926 -42.371 1.00 55.50 117 PHE A O 1
ATOM 917 N N . PRO A 1 118 ? -17.831 9.522 -42.330 1.00 67.81 118 PRO A N 1
ATOM 918 C CA . PRO A 1 118 ? -18.453 10.349 -43.356 1.00 67.81 118 PRO A CA 1
ATOM 919 C C . PRO A 1 118 ? -18.071 9.833 -44.755 1.00 67.81 118 PRO A C 1
ATOM 921 O O . PRO A 1 118 ? -16.902 9.514 -44.986 1.00 67.81 118 PRO A O 1
ATOM 924 N N . GLU A 1 119 ? -19.066 9.736 -45.643 1.00 57.25 119 GLU A N 1
ATOM 925 C CA . GLU A 1 119 ? -18.897 9.611 -47.104 1.00 57.25 119 GLU A CA 1
ATOM 926 C C . GLU A 1 119 ? -18.419 10.926 -47.732 1.00 57.25 119 GLU A C 1
ATOM 928 O O . GLU A 1 119 ? -18.828 12.005 -47.235 1.00 57.25 119 GLU A O 1
#

Sequence (119 aa):
MSLFDFFFPDQAQAAHLRRLADSTSLANTQARINRSRTGHTQSSSNKRIDELENEVGQLTIIVEALLESISDQGILTRDDIARKVGEIDARDGVIDGRITKQKPSPEDSSSKPKFNFPE

Foldseek 3Di:
DDPVCVVCVPVVVVVVVVVVVVVVVVVVVVVVVVVVVVVVVVVVVVVVVVVVVVVVVVVVVVVVVVVVVCVVVVN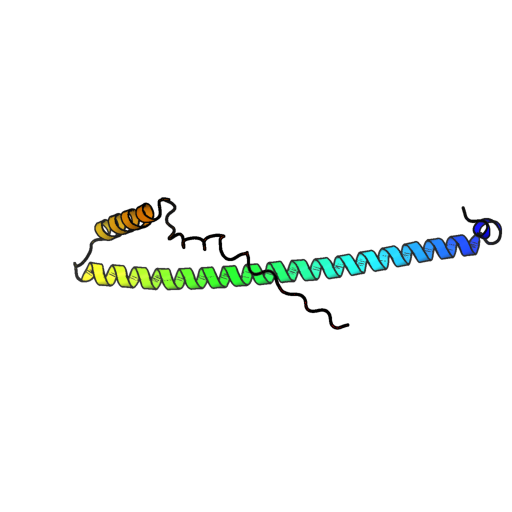DDPVRVVVVQQVQCVVVVHNPSDDDDPDPDPPPPPPDDPDDDDD

Secondary structure (DSSP, 8-state):
--HHHHH-HHHHHHHHHHHHHHHHHHHHHHHHHHHHHHHHHHHHHHHHHHHHHHHHHHHHHHHHHHHHHHHHTTS--HHHHHHHHHHHHHHTT--SSS--PPPPPGGGGG---------